Protein AF-A0A392RAM3-F1 (afdb_monomer_lite)

InterPro domains:
  IPR027417 P-loop containing nucleoside triphosphate hydrolase [G3DSA:3.40.50.300] (1-84)
  IPR050173 ATP-binding cassette transporter C-like [PTHR24223] (11-84)

Organism: NCBI:txid97028

Structure (mmCIF, N/CA/C/O backbone):
data_AF-A0A392RAM3-F1
#
_entry.id   AF-A0A392RAM3-F1
#
loop_
_atom_site.group_PDB
_atom_site.id
_atom_site.type_symbol
_atom_site.label_atom_id
_atom_site.label_alt_id
_atom_site.label_comp_id
_atom_site.label_asym_id
_atom_site.label_entity_id
_atom_site.label_seq_id
_atom_site.pdbx_PDB_ins_code
_atom_site.Cartn_x
_atom_site.Cartn_y
_atom_site.Cartn_z
_atom_site.occupancy
_atom_site.B_iso_or_equiv
_atom_site.auth_seq_id
_atom_site.auth_comp_id
_atom_site.auth_asym_id
_atom_site.auth_atom_id
_atom_site.pdbx_PDB_model_num
ATOM 1 N N . MET A 1 1 ? 3.993 -11.661 -16.926 1.00 64.25 1 MET A N 1
ATOM 2 C CA . MET A 1 1 ? 4.602 -11.072 -18.138 1.00 64.25 1 MET A CA 1
ATOM 3 C C . MET A 1 1 ? 5.665 -12.039 -18.628 1.00 64.25 1 MET A C 1
ATOM 5 O O . MET A 1 1 ? 6.520 -12.402 -17.832 1.00 64.25 1 MET A O 1
ATOM 9 N N . ARG A 1 2 ? 5.577 -12.520 -19.869 1.00 85.94 2 ARG A N 1
ATOM 10 C CA . ARG A 1 2 ? 6.587 -13.402 -20.470 1.00 85.94 2 ARG A CA 1
ATOM 11 C C . ARG A 1 2 ? 7.121 -12.711 -21.715 1.00 85.94 2 ARG A C 1
ATOM 13 O O . ARG A 1 2 ? 6.328 -12.267 -22.537 1.00 85.94 2 ARG A O 1
ATOM 20 N N . LEU A 1 3 ? 8.440 -12.596 -21.811 1.00 92.12 3 LEU A N 1
ATOM 21 C CA . LEU A 1 3 ? 9.102 -12.123 -23.018 1.00 92.12 3 LEU A CA 1
ATOM 22 C C . LEU A 1 3 ? 9.327 -13.330 -23.927 1.00 92.12 3 LEU A C 1
ATOM 24 O O . LEU A 1 3 ? 9.958 -14.295 -23.502 1.00 92.12 3 LEU A O 1
ATOM 28 N N . ASP A 1 4 ? 8.765 -13.292 -25.130 1.00 94.25 4 ASP A N 1
ATOM 29 C CA . ASP A 1 4 ? 8.896 -14.384 -26.101 1.00 94.25 4 ASP A CA 1
ATOM 30 C C . ASP A 1 4 ? 10.160 -14.209 -26.962 1.00 94.25 4 ASP A C 1
ATOM 32 O O . ASP A 1 4 ? 10.953 -15.133 -27.106 1.00 94.25 4 ASP A O 1
ATOM 36 N N . HIS A 1 5 ? 10.431 -12.976 -27.413 1.00 95.12 5 HIS A N 1
ATOM 37 C CA . HIS A 1 5 ? 11.664 -12.577 -28.100 1.00 95.12 5 HIS A CA 1
ATOM 38 C C . HIS A 1 5 ? 12.033 -11.115 -27.763 1.00 95.12 5 HIS A C 1
ATOM 40 O O . HIS A 1 5 ? 11.149 -10.304 -27.489 1.00 95.12 5 HIS A O 1
ATOM 46 N N . GLY A 1 6 ? 13.325 -10.757 -27.812 1.00 95.31 6 GLY A N 1
ATOM 47 C CA . GLY A 1 6 ? 13.818 -9.380 -27.618 1.00 95.31 6 GLY A CA 1
ATOM 48 C C . GLY A 1 6 ? 14.407 -9.102 -26.229 1.00 95.31 6 GLY A C 1
ATOM 49 O O . GLY A 1 6 ? 14.926 -10.006 -25.578 1.00 95.31 6 GLY A O 1
ATOM 50 N N . SER A 1 7 ? 14.351 -7.846 -25.776 1.00 94.12 7 SER A N 1
ATOM 51 C CA . SER A 1 7 ? 14.938 -7.394 -24.502 1.00 94.12 7 SER A CA 1
ATOM 52 C C . SER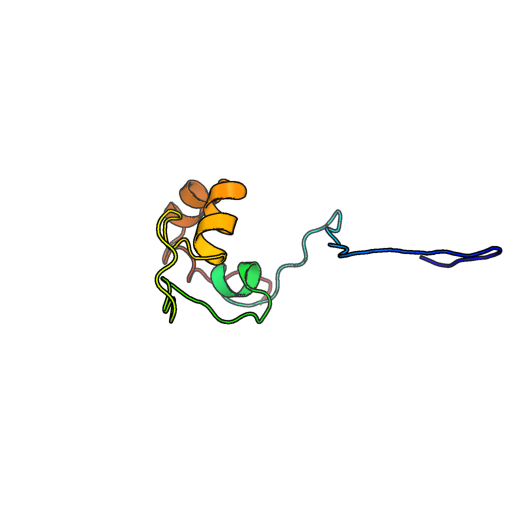 A 1 7 ? 14.063 -6.347 -23.806 1.00 94.12 7 SER A C 1
ATOM 54 O O . SER A 1 7 ? 13.538 -5.452 -24.467 1.00 94.12 7 SER A O 1
ATOM 56 N N . ILE A 1 8 ? 13.949 -6.427 -22.475 1.00 92.94 8 ILE A N 1
ATOM 57 C CA . ILE A 1 8 ? 13.260 -5.441 -21.623 1.00 92.94 8 ILE A CA 1
ATOM 58 C C . ILE A 1 8 ? 14.298 -4.776 -20.717 1.00 92.94 8 ILE A C 1
ATOM 60 O O . ILE A 1 8 ? 15.086 -5.468 -20.075 1.00 92.94 8 ILE A O 1
ATOM 64 N N . TYR A 1 9 ? 14.258 -3.447 -20.627 1.00 92.62 9 TYR A N 1
ATOM 65 C CA . TYR A 1 9 ? 15.117 -2.660 -19.743 1.00 92.62 9 TYR A CA 1
ATOM 66 C C . TYR A 1 9 ? 14.282 -1.679 -18.922 1.00 92.62 9 TYR A C 1
ATOM 68 O O . TYR A 1 9 ? 13.305 -1.121 -19.419 1.00 92.62 9 TYR A O 1
ATOM 76 N N . SER A 1 10 ? 14.697 -1.431 -17.682 1.00 93.19 10 SER A N 1
ATOM 77 C CA . SER A 1 10 ? 14.131 -0.388 -16.826 1.00 93.19 10 SER A CA 1
ATOM 78 C C . SER A 1 10 ? 15.239 0.400 -16.143 1.00 93.19 10 SER A C 1
ATOM 80 O O . SER A 1 10 ? 16.198 -0.192 -15.651 1.00 93.19 10 SER A O 1
ATOM 82 N N . ASN A 1 11 ? 15.075 1.719 -16.059 1.00 93.19 11 ASN A N 1
ATOM 83 C CA . ASN A 1 11 ? 15.936 2.599 -15.277 1.00 93.19 11 ASN A CA 1
ATOM 84 C C . ASN A 1 11 ? 15.084 3.335 -14.232 1.00 93.19 11 ASN A C 1
ATOM 86 O O . ASN A 1 11 ? 14.053 3.907 -14.582 1.00 93.19 11 ASN A O 1
ATOM 90 N N . GLY A 1 12 ? 15.507 3.324 -12.968 1.00 94.19 12 GLY A N 1
ATOM 91 C CA . GLY A 1 12 ? 14.763 3.913 -11.851 1.00 94.19 12 GLY A CA 1
ATOM 92 C C . GLY A 1 12 ? 13.782 2.955 -11.160 1.00 94.19 12 GLY A C 1
ATOM 93 O O . GLY A 1 12 ? 13.909 1.734 -11.248 1.00 94.19 12 GLY A O 1
ATOM 94 N N . SER A 1 13 ? 12.827 3.530 -10.425 1.00 92.44 13 SER A N 1
ATOM 95 C CA . SER A 1 13 ? 11.871 2.796 -9.585 1.00 92.44 13 SER A CA 1
ATOM 96 C C . SER A 1 13 ? 10.586 2.460 -10.336 1.00 92.44 13 SER A C 1
ATOM 98 O O . SER A 1 13 ? 10.037 3.303 -11.042 1.00 92.44 13 SER A O 1
ATOM 100 N N . ILE A 1 14 ? 10.061 1.256 -10.110 1.00 91.06 14 ILE A N 1
ATOM 101 C CA . ILE A 1 14 ? 8.771 0.803 -10.640 1.00 91.06 14 ILE A CA 1
ATOM 102 C C . ILE A 1 14 ? 7.828 0.533 -9.466 1.00 91.06 14 ILE A C 1
ATOM 104 O O . ILE A 1 14 ? 8.221 -0.094 -8.483 1.00 91.06 14 ILE A O 1
ATOM 108 N N . ALA A 1 15 ? 6.579 0.984 -9.587 1.00 91.06 15 ALA A N 1
ATOM 109 C CA . ALA A 1 15 ? 5.483 0.606 -8.702 1.00 91.06 15 ALA A CA 1
ATOM 110 C C . ALA A 1 15 ? 4.454 -0.206 -9.495 1.00 91.06 15 ALA A C 1
ATOM 112 O O . ALA A 1 15 ? 4.127 0.140 -10.630 1.00 91.06 15 ALA A O 1
ATOM 113 N N . TYR A 1 16 ? 3.954 -1.286 -8.898 1.00 91.56 16 TYR A N 1
ATOM 114 C CA . TYR A 1 16 ? 2.916 -2.125 -9.488 1.00 91.56 16 TYR A CA 1
ATOM 115 C C . TYR A 1 16 ? 1.592 -1.894 -8.762 1.00 91.56 16 TYR A C 1
ATOM 117 O O . TYR A 1 16 ? 1.536 -2.018 -7.540 1.00 91.56 16 TYR A O 1
ATOM 125 N N . VAL A 1 17 ? 0.540 -1.569 -9.517 1.00 92.94 17 VAL A N 1
ATOM 126 C CA . VAL A 1 17 ? -0.819 -1.365 -8.999 1.00 92.94 17 VAL A CA 1
ATOM 127 C C . VAL A 1 17 ? -1.768 -2.257 -9.810 1.00 92.94 17 VAL A C 1
ATOM 129 O O . VAL A 1 17 ? -2.052 -1.936 -10.966 1.00 92.94 17 VAL A O 1
ATOM 132 N N . PRO A 1 18 ? -2.188 -3.419 -9.277 1.00 94.62 18 PRO A N 1
ATOM 133 C CA . PRO A 1 18 ? -3.062 -4.346 -9.992 1.00 94.62 18 PRO A CA 1
ATOM 134 C C . PRO A 1 18 ? -4.479 -3.780 -10.164 1.00 94.62 18 PRO A C 1
ATOM 136 O O . PRO A 1 18 ? -4.915 -2.923 -9.401 1.00 94.62 18 PRO A O 1
ATOM 139 N N . GLN A 1 19 ? -5.226 -4.317 -11.137 1.00 96.25 19 GLN A N 1
ATOM 140 C CA . GLN A 1 19 ? -6.645 -3.984 -11.327 1.00 96.25 19 GLN A CA 1
ATOM 141 C C . GLN A 1 19 ? -7.494 -4.360 -10.106 1.00 96.25 19 GLN A C 1
ATOM 143 O O . GLN A 1 19 ? -8.414 -3.633 -9.743 1.00 96.25 19 GLN A O 1
ATOM 148 N N . VAL A 1 20 ? -7.195 -5.508 -9.492 1.00 95.25 20 VAL A N 1
ATOM 149 C CA . VAL A 1 20 ? -7.828 -5.950 -8.249 1.00 95.25 20 VAL A CA 1
ATOM 150 C C . VAL A 1 20 ? -6.858 -5.645 -7.110 1.00 95.25 20 VAL A C 1
ATOM 152 O O . VAL A 1 20 ? -5.755 -6.200 -7.123 1.00 95.25 20 VAL A O 1
ATOM 155 N N . PRO A 1 21 ? -7.217 -4.767 -6.154 1.00 92.00 21 PRO A N 1
ATOM 156 C CA . PRO A 1 21 ? -6.340 -4.457 -5.037 1.00 92.00 21 PRO A CA 1
ATOM 157 C C . PRO A 1 21 ? -6.133 -5.703 -4.181 1.00 92.00 21 PRO A C 1
ATOM 159 O O . PRO A 1 21 ? -7.063 -6.472 -3.938 1.00 92.00 21 PRO A O 1
ATOM 162 N N . TRP A 1 22 ? -4.908 -5.886 -3.701 1.00 91.38 22 TRP A N 1
ATOM 163 C CA . TRP A 1 22 ? -4.603 -6.945 -2.754 1.00 91.38 22 TRP A CA 1
ATOM 164 C C . TRP A 1 22 ? -4.617 -6.376 -1.337 1.00 91.38 22 TRP A C 1
ATOM 166 O O . TRP A 1 22 ? -3.725 -5.613 -0.970 1.00 91.38 22 TRP A O 1
ATOM 176 N N . ILE A 1 23 ? -5.645 -6.734 -0.566 1.00 93.38 23 ILE A N 1
ATOM 177 C CA . ILE A 1 23 ? -5.771 -6.390 0.854 1.00 93.38 23 ILE A CA 1
ATOM 178 C C . ILE A 1 23 ? -5.392 -7.620 1.680 1.00 93.38 23 ILE A C 1
ATOM 180 O O . ILE A 1 23 ? -5.925 -8.708 1.464 1.00 93.38 23 ILE A O 1
ATOM 184 N N . ILE A 1 24 ? -4.460 -7.446 2.611 1.00 92.50 24 ILE A N 1
ATOM 185 C CA . ILE A 1 24 ? -3.985 -8.476 3.536 1.00 92.50 24 ILE A CA 1
ATOM 186 C C . ILE A 1 24 ? -4.735 -8.322 4.864 1.00 92.50 24 ILE A C 1
ATOM 188 O O . ILE A 1 24 ? -5.028 -7.203 5.288 1.00 92.50 24 ILE A O 1
ATOM 192 N N . SER A 1 25 ? -5.021 -9.437 5.537 1.00 95.25 25 SER A N 1
ATOM 193 C CA . SER A 1 25 ? -5.632 -9.444 6.868 1.00 95.25 25 SER A CA 1
ATOM 194 C C . SER A 1 25 ? -4.756 -8.683 7.875 1.00 95.25 25 SER A C 1
ATOM 196 O O . SER A 1 25 ? -3.619 -9.073 8.145 1.00 95.25 25 SER A O 1
ATOM 198 N N . GLY A 1 26 ? -5.268 -7.578 8.416 1.00 94.88 26 GLY A N 1
ATOM 199 C CA . GLY A 1 26 ? -4.507 -6.654 9.262 1.00 94.88 26 GLY A CA 1
ATOM 200 C C . GLY A 1 26 ? -5.212 -5.311 9.423 1.00 94.88 26 GLY A C 1
ATOM 201 O O . GLY A 1 26 ? -6.390 -5.183 9.100 1.00 94.88 26 GLY A O 1
ATOM 202 N N . THR A 1 27 ? -4.517 -4.289 9.922 1.00 96.56 27 THR A N 1
ATOM 203 C CA . THR A 1 27 ? -5.097 -2.937 9.988 1.00 96.56 27 THR A CA 1
ATOM 204 C C . THR A 1 27 ? -5.030 -2.221 8.635 1.00 96.56 27 THR A C 1
ATOM 206 O O . THR A 1 27 ? -4.232 -2.576 7.760 1.00 96.56 27 THR A O 1
ATOM 209 N N . VAL A 1 28 ? -5.839 -1.174 8.447 1.00 96.38 28 VAL A N 1
ATOM 210 C CA . VAL A 1 28 ? -5.715 -0.266 7.290 1.00 96.38 28 VAL A CA 1
ATOM 211 C C . VAL A 1 28 ? -4.306 0.324 7.219 1.00 96.38 28 VAL A C 1
ATOM 213 O O . VAL A 1 28 ? -3.704 0.353 6.146 1.00 96.38 28 VAL A O 1
ATOM 216 N N . ARG A 1 29 ? -3.730 0.720 8.360 1.00 95.31 29 ARG A N 1
ATOM 217 C CA . ARG A 1 29 ? -2.352 1.212 8.451 1.00 95.31 29 ARG A CA 1
ATOM 218 C C . ARG A 1 29 ? -1.345 0.177 7.951 1.00 95.31 29 ARG A C 1
ATOM 220 O O . ARG A 1 29 ? -0.456 0.538 7.181 1.00 95.31 29 ARG A O 1
ATOM 227 N N . ASP A 1 30 ? -1.491 -1.090 8.336 1.00 94.69 30 ASP A N 1
ATOM 228 C CA . ASP A 1 30 ? -0.608 -2.167 7.866 1.00 94.69 30 ASP A CA 1
ATOM 229 C C . ASP A 1 30 ? -0.692 -2.333 6.346 1.00 94.69 30 ASP A C 1
ATOM 231 O O . ASP A 1 30 ? 0.335 -2.461 5.676 1.00 94.69 30 ASP A O 1
ATOM 235 N N . ASN A 1 31 ? -1.907 -2.250 5.795 1.00 95.00 31 ASN A N 1
ATOM 236 C CA . ASN A 1 31 ? -2.159 -2.315 4.357 1.00 95.00 31 ASN A CA 1
ATOM 237 C C . ASN A 1 31 ? -1.646 -1.083 3.597 1.00 95.00 31 ASN A C 1
ATOM 239 O O . ASN A 1 31 ? -1.303 -1.198 2.432 1.00 95.00 31 ASN A O 1
ATOM 243 N N . ILE A 1 32 ? -1.534 0.092 4.217 1.00 94.06 32 ILE A N 1
ATOM 244 C CA . ILE A 1 32 ? -0.896 1.261 3.583 1.00 94.06 32 ILE A CA 1
ATOM 245 C C . ILE A 1 32 ? 0.635 1.153 3.660 1.00 94.06 32 ILE A C 1
ATOM 247 O O . ILE A 1 32 ? 1.348 1.536 2.730 1.00 94.06 32 ILE A O 1
ATOM 251 N N . LEU A 1 33 ? 1.165 0.640 4.771 1.00 92.88 33 LEU A N 1
ATOM 252 C CA . LEU A 1 33 ? 2.605 0.546 5.006 1.00 92.88 33 LEU A CA 1
ATOM 253 C C . LEU A 1 33 ? 3.265 -0.622 4.269 1.00 92.88 33 LEU A C 1
ATOM 255 O O . LEU A 1 33 ? 4.450 -0.516 3.942 1.00 92.88 33 LEU A O 1
ATOM 259 N N . PHE A 1 34 ? 2.539 -1.721 4.034 1.00 90.31 34 PHE A N 1
ATOM 260 C CA . PHE A 1 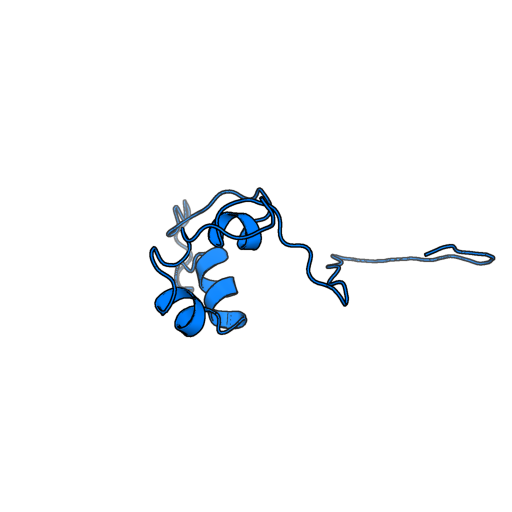34 ? 3.048 -2.959 3.434 1.00 90.31 34 PHE A CA 1
ATOM 261 C C . PHE A 1 34 ? 4.407 -3.381 4.033 1.00 90.31 34 PHE A C 1
ATOM 263 O O . PHE A 1 34 ? 5.410 -3.529 3.334 1.00 90.31 34 PHE A O 1
ATOM 270 N N . GLY A 1 35 ? 4.462 -3.509 5.364 1.00 86.62 35 GLY A N 1
ATOM 271 C CA . GLY A 1 35 ? 5.662 -3.934 6.101 1.00 86.62 35 GLY A CA 1
ATOM 272 C C . GLY A 1 35 ? 6.713 -2.844 6.350 1.00 86.62 35 GLY A C 1
ATOM 273 O O . GLY A 1 35 ? 7.740 -3.117 6.972 1.00 86.62 35 GLY A O 1
ATOM 274 N N . LYS A 1 36 ? 6.489 -1.601 5.908 1.00 87.31 36 LYS A N 1
ATOM 275 C CA . LYS A 1 36 ? 7.335 -0.458 6.290 1.00 87.31 36 LYS A CA 1
ATOM 276 C C . LYS A 1 36 ? 7.010 0.005 7.709 1.00 87.31 36 LYS A C 1
ATOM 278 O O . LYS A 1 36 ? 5.862 -0.020 8.135 1.00 87.31 36 LYS A O 1
ATOM 283 N N . SER A 1 37 ? 8.013 0.508 8.421 1.00 87.19 37 SER A N 1
ATOM 284 C CA . SER A 1 37 ? 7.806 1.089 9.747 1.00 87.19 37 SER A CA 1
ATOM 285 C C . SER A 1 37 ? 6.902 2.322 9.691 1.00 87.19 37 SER A C 1
ATOM 287 O O . SER A 1 37 ? 7.076 3.205 8.843 1.00 87.19 37 SER A O 1
ATOM 289 N N . TYR A 1 38 ? 5.964 2.404 10.635 1.00 87.12 38 TYR A N 1
ATOM 290 C CA . TYR A 1 38 ? 5.180 3.608 10.868 1.00 87.12 38 TYR A CA 1
ATOM 291 C C . TYR A 1 38 ? 6.058 4.684 11.518 1.00 87.12 38 TYR A C 1
ATOM 293 O O . TYR A 1 38 ? 6.692 4.446 12.545 1.00 87.12 38 TYR A O 1
ATOM 301 N N . HIS A 1 39 ? 6.081 5.878 10.930 1.00 81.31 39 HIS A N 1
ATOM 302 C CA . HIS A 1 39 ? 6.796 7.031 11.473 1.00 81.31 39 HIS A CA 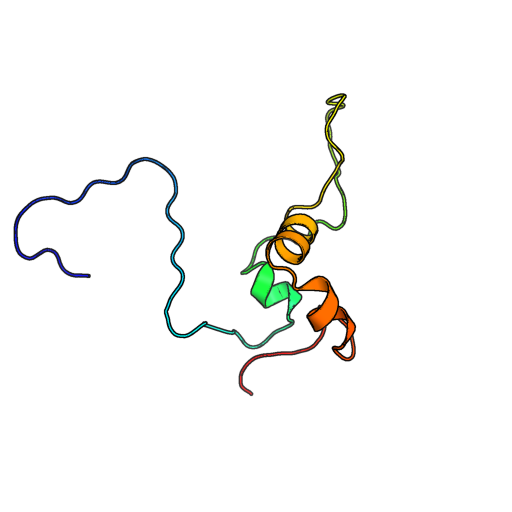1
ATOM 303 C C . HIS A 1 39 ? 5.802 8.190 11.629 1.00 81.31 39 HIS A C 1
ATOM 305 O O . HIS A 1 39 ? 5.541 8.851 10.627 1.00 81.31 39 HIS A O 1
ATOM 311 N N . PRO A 1 40 ? 5.216 8.422 12.818 1.00 69.12 40 PRO A N 1
ATOM 312 C CA . PRO A 1 40 ? 4.152 9.417 13.010 1.00 69.12 40 PRO A CA 1
ATOM 313 C C . PRO A 1 40 ? 4.602 10.851 12.684 1.00 69.12 40 PRO A C 1
ATOM 315 O O . PRO A 1 40 ? 3.955 11.525 11.893 1.00 69.12 40 PRO A O 1
ATOM 318 N N . GLU A 1 41 ? 5.780 11.274 13.143 1.00 62.41 41 GLU A N 1
ATOM 319 C CA . GLU A 1 41 ? 6.448 12.503 12.700 1.00 62.41 41 GLU A CA 1
ATOM 320 C C . GLU A 1 41 ? 7.961 12.442 12.966 1.00 62.41 41 GLU A C 1
ATOM 322 O O . GLU A 1 41 ? 8.458 11.586 13.699 1.00 62.41 41 GLU A O 1
ATOM 327 N N . ARG A 1 42 ? 8.720 13.289 12.259 1.00 53.16 42 ARG A N 1
ATOM 328 C CA . ARG A 1 42 ? 10.137 13.061 11.953 1.00 53.16 42 ARG A CA 1
ATOM 329 C C . ARG A 1 42 ? 11.078 13.236 13.147 1.00 53.16 42 ARG A C 1
ATOM 331 O O . ARG A 1 42 ? 11.337 14.354 13.581 1.00 53.16 42 ARG A O 1
ATOM 338 N N . THR A 1 43 ? 11.815 12.181 13.483 1.00 44.66 43 THR A N 1
ATOM 339 C CA . THR A 1 43 ? 13.222 12.334 13.873 1.00 44.66 43 THR A CA 1
ATOM 340 C C . THR A 1 43 ? 14.034 12.722 12.634 1.00 44.66 43 THR A C 1
ATOM 342 O O . THR A 1 43 ? 14.758 11.929 12.036 1.00 44.66 43 THR A O 1
ATOM 345 N N . CYS A 1 44 ? 13.904 13.975 12.198 1.00 47.06 44 CYS A N 1
ATOM 346 C CA . CYS A 1 44 ? 14.925 14.581 11.358 1.00 47.06 44 CYS A CA 1
ATOM 347 C C . CYS A 1 44 ? 16.149 14.808 12.240 1.00 47.06 44 CYS A C 1
ATOM 349 O O . CYS A 1 44 ? 16.229 15.809 12.940 1.00 47.06 44 CYS A O 1
ATOM 351 N N . ALA A 1 45 ? 17.122 13.902 12.182 1.00 49.84 45 ALA A N 1
ATOM 352 C CA . ALA A 1 45 ? 18.428 14.117 12.801 1.00 49.84 45 ALA A CA 1
ATOM 353 C C . ALA A 1 45 ? 19.244 15.242 12.125 1.00 49.84 45 ALA A C 1
ATOM 355 O O . ALA A 1 45 ? 20.400 15.439 12.479 1.00 49.84 45 ALA A O 1
ATOM 356 N N . LEU A 1 46 ? 18.679 15.986 11.162 1.00 47.25 46 LEU A N 1
ATOM 357 C CA . LEU A 1 46 ? 19.333 17.140 10.553 1.00 47.25 46 LEU A CA 1
ATOM 358 C C . LEU A 1 46 ? 18.360 18.313 10.358 1.00 47.25 46 LEU A C 1
ATOM 360 O O . LEU A 1 46 ? 17.263 18.119 9.820 1.00 47.25 46 LEU A O 1
ATOM 364 N N . PRO A 1 47 ? 18.767 19.542 10.728 1.00 52.59 47 PRO A N 1
ATOM 365 C CA . PRO A 1 47 ? 17.990 20.743 10.495 1.00 52.59 47 PRO A CA 1
ATOM 366 C C . PRO A 1 47 ? 18.153 21.132 9.028 1.00 52.59 47 PRO A C 1
ATOM 368 O O . PRO A 1 47 ? 19.107 21.812 8.657 1.00 52.59 47 PRO A O 1
ATOM 371 N N . ARG A 1 48 ? 17.232 20.714 8.160 1.00 50.62 48 ARG A N 1
ATOM 372 C CA . ARG A 1 48 ? 17.113 21.352 6.847 1.00 50.62 48 ARG A CA 1
ATOM 373 C C . ARG A 1 48 ? 15.896 22.254 6.856 1.00 50.62 48 ARG A C 1
ATOM 375 O O . ARG A 1 48 ? 14.784 21.851 6.535 1.00 50.62 48 ARG A O 1
ATOM 382 N N . TYR A 1 49 ? 16.169 23.470 7.329 1.00 49.62 49 TYR A N 1
ATOM 383 C CA . TYR A 1 49 ? 15.535 24.725 6.939 1.00 49.62 49 TYR A CA 1
ATOM 384 C C . TYR A 1 49 ? 14.706 24.512 5.653 1.00 49.62 49 TYR A C 1
ATOM 386 O O . TYR A 1 49 ? 15.276 24.130 4.632 1.00 49.62 49 TYR A O 1
ATOM 394 N N . TYR A 1 50 ? 13.388 24.720 5.722 1.00 44.19 50 TYR A N 1
ATOM 395 C CA . TYR A 1 50 ? 12.454 24.813 4.585 1.00 44.19 50 TYR A CA 1
ATOM 396 C C . TYR A 1 50 ? 11.625 23.623 4.064 1.00 44.19 50 TYR A C 1
ATOM 398 O O . TYR A 1 50 ? 11.011 23.786 3.015 1.00 44.19 50 TYR A O 1
ATOM 406 N N . LEU A 1 51 ? 11.446 22.496 4.760 1.00 45.41 51 LEU A N 1
ATOM 407 C CA . LEU A 1 51 ? 10.328 21.591 4.414 1.00 45.41 51 LEU A CA 1
ATOM 408 C C . LEU A 1 51 ? 9.667 21.024 5.676 1.00 45.41 51 LEU A C 1
ATOM 410 O O . LEU A 1 51 ? 10.383 20.467 6.511 1.00 45.41 51 LEU A O 1
ATOM 414 N N . PRO A 1 52 ? 8.331 21.147 5.845 1.00 46.97 52 PRO A N 1
ATOM 415 C CA . PRO A 1 52 ? 7.650 20.586 7.000 1.00 46.97 52 PRO A CA 1
ATOM 416 C C . PRO A 1 52 ? 7.959 19.098 7.101 1.00 46.97 52 PRO A C 1
ATOM 418 O O . PRO A 1 52 ? 8.117 18.386 6.104 1.00 46.97 52 PRO A O 1
ATOM 421 N N . ALA A 1 53 ? 8.097 18.653 8.341 1.00 52.94 53 ALA A N 1
ATOM 422 C CA . ALA A 1 53 ? 8.444 17.300 8.691 1.00 52.94 53 ALA A CA 1
ATOM 423 C C . ALA A 1 53 ? 7.268 16.340 8.424 1.00 52.94 53 ALA A C 1
ATOM 425 O O . ALA A 1 53 ? 6.734 15.741 9.345 1.00 52.94 53 ALA A O 1
ATOM 426 N N . VAL A 1 54 ? 6.841 16.190 7.169 1.00 56.38 54 VAL A N 1
ATOM 427 C CA . VAL A 1 54 ? 5.715 15.322 6.826 1.00 56.38 54 VAL A CA 1
ATOM 428 C C . VAL A 1 54 ? 6.141 13.857 6.848 1.00 56.38 54 VAL A C 1
ATOM 430 O O . VAL A 1 54 ? 7.200 13.499 6.317 1.00 56.38 54 VAL A O 1
ATOM 433 N N . SER A 1 55 ? 5.360 13.031 7.538 1.00 79.00 55 SER A N 1
ATOM 434 C CA . SER A 1 55 ? 5.482 11.579 7.498 1.00 79.00 55 SER A CA 1
ATOM 435 C C . SER A 1 55 ? 5.080 11.072 6.118 1.00 79.00 55 SER A C 1
ATOM 437 O O . SER A 1 55 ? 4.020 11.443 5.623 1.00 79.00 55 SER A O 1
ATOM 439 N N . ARG A 1 56 ? 5.864 10.155 5.528 1.00 84.38 56 ARG A N 1
ATOM 440 C CA . ARG A 1 56 ? 5.482 9.483 4.267 1.00 84.38 56 ARG A CA 1
ATOM 441 C C . ARG A 1 56 ? 4.099 8.840 4.352 1.00 84.38 56 ARG A C 1
ATOM 443 O O . ARG A 1 56 ? 3.410 8.756 3.343 1.00 84.38 56 ARG A O 1
ATOM 450 N N . TYR A 1 57 ? 3.713 8.377 5.540 1.00 90.94 57 TYR A N 1
ATOM 451 C CA . TYR A 1 57 ? 2.388 7.826 5.771 1.00 90.94 57 TYR A CA 1
ATOM 452 C C . TYR A 1 57 ? 1.311 8.906 5.630 1.00 90.94 57 TYR A C 1
ATOM 454 O O . TYR A 1 57 ? 0.411 8.761 4.812 1.00 90.94 57 TYR A O 1
ATOM 462 N N . ALA A 1 58 ? 1.454 10.018 6.358 1.00 90.06 58 ALA A N 1
ATOM 463 C CA . ALA A 1 58 ? 0.517 11.138 6.294 1.00 90.06 58 ALA A CA 1
ATOM 464 C C . ALA A 1 58 ? 0.430 11.746 4.881 1.00 90.06 58 ALA A C 1
ATOM 466 O O . ALA A 1 58 ? -0.666 12.028 4.402 1.00 90.06 58 ALA A O 1
ATOM 467 N N . ASP A 1 59 ? 1.567 11.878 4.189 1.00 89.12 59 ASP A N 1
ATOM 468 C CA . ASP A 1 59 ? 1.613 12.295 2.783 1.00 89.12 59 ASP A CA 1
ATOM 469 C C . ASP A 1 59 ? 0.834 11.334 1.883 1.00 89.12 59 ASP A C 1
ATOM 471 O O . ASP A 1 59 ? 0.090 11.783 1.018 1.00 89.12 59 ASP A O 1
ATOM 475 N N . THR A 1 60 ? 0.976 10.022 2.095 1.00 91.25 60 THR A N 1
ATOM 476 C CA . THR A 1 60 ? 0.267 9.003 1.307 1.00 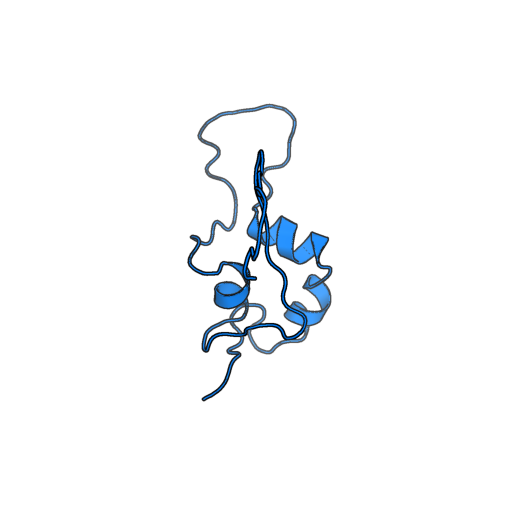91.25 60 THR A CA 1
ATOM 477 C C . THR A 1 60 ? -1.238 9.076 1.547 1.00 91.25 60 THR A C 1
ATOM 479 O O . THR A 1 60 ? -1.997 9.145 0.586 1.00 91.25 60 THR A O 1
ATOM 482 N N . VAL A 1 61 ? -1.677 9.139 2.809 1.00 93.88 61 VAL A N 1
ATOM 483 C CA . VAL A 1 61 ? -3.103 9.271 3.162 1.00 93.88 61 VAL A CA 1
ATOM 484 C C . VAL A 1 61 ? -3.705 10.513 2.506 1.00 93.88 61 VAL A C 1
ATOM 486 O O . VAL A 1 61 ? -4.753 10.426 1.872 1.00 93.88 61 VAL A O 1
ATOM 489 N N . LYS A 1 62 ? -3.007 11.650 2.590 1.00 92.12 62 LYS A N 1
ATOM 490 C CA . LYS A 1 62 ? -3.457 12.914 2.002 1.00 92.12 62 LYS A CA 1
ATOM 491 C C . LYS A 1 62 ? -3.455 12.891 0.472 1.00 92.12 62 LYS A C 1
ATOM 493 O O . LYS A 1 62 ? -4.415 13.341 -0.141 1.00 92.12 62 LYS A O 1
ATOM 498 N N . ALA A 1 63 ? -2.391 12.391 -0.156 1.00 92.94 63 ALA A N 1
ATOM 499 C CA . ALA A 1 63 ? -2.275 12.330 -1.614 1.00 92.94 63 ALA A CA 1
ATOM 500 C C . ALA A 1 63 ? -3.314 11.391 -2.242 1.00 92.94 63 ALA A C 1
ATOM 502 O O . ALA A 1 63 ? -3.756 11.630 -3.362 1.00 92.94 63 ALA A O 1
ATOM 503 N N . CYS A 1 64 ? -3.714 10.349 -1.511 1.00 94.12 64 CYS A N 1
ATOM 504 C CA . CYS A 1 64 ? -4.757 9.415 -1.917 1.00 94.12 64 CYS A CA 1
ATOM 505 C C . CYS A 1 64 ? -6.167 9.831 -1.463 1.00 94.12 64 CYS A C 1
ATOM 507 O O . CYS A 1 64 ? -7.100 9.075 -1.714 1.00 94.12 64 CYS A O 1
ATOM 509 N N . ALA A 1 65 ? -6.324 10.998 -0.821 1.00 96.31 65 ALA A N 1
ATOM 510 C CA . ALA A 1 65 ? -7.594 11.498 -0.280 1.00 96.31 65 ALA A CA 1
ATOM 511 C C . ALA A 1 65 ? -8.323 10.491 0.637 1.00 96.31 65 ALA A C 1
ATOM 513 O O . ALA A 1 65 ? -9.548 10.434 0.667 1.00 96.31 65 ALA A O 1
ATOM 514 N N . LEU A 1 66 ? -7.559 9.682 1.378 1.00 95.75 66 LEU A N 1
ATOM 515 C CA . LEU A 1 66 ? -8.089 8.649 2.276 1.00 95.75 66 LEU A CA 1
ATOM 516 C C . LEU A 1 66 ? -8.471 9.200 3.654 1.00 95.75 66 LEU A C 1
ATOM 518 O O . LEU A 1 66 ? -8.981 8.464 4.493 1.00 95.75 66 LEU A O 1
ATOM 522 N N . ASP A 1 67 ? -8.190 10.471 3.927 1.00 93.56 67 ASP A N 1
ATOM 523 C CA . ASP A 1 67 ? -8.410 11.111 5.2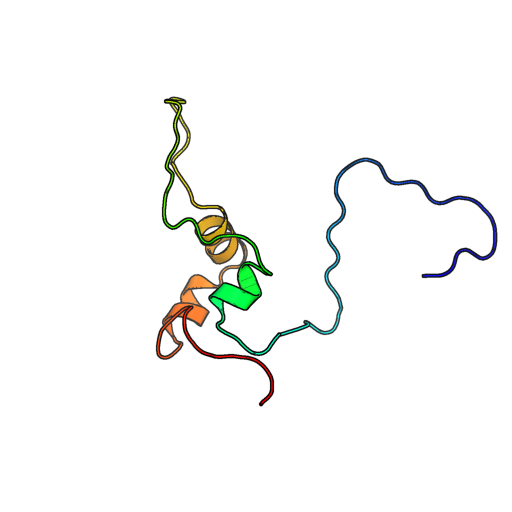20 1.00 93.56 67 ASP A CA 1
ATOM 524 C C . ASP A 1 67 ? -9.880 11.060 5.651 1.00 93.56 67 ASP A C 1
ATOM 526 O O . ASP A 1 67 ? -10.172 10.689 6.791 1.00 93.56 67 ASP A O 1
ATOM 530 N N . VAL A 1 68 ? -10.802 11.352 4.731 1.00 95.56 68 VAL A N 1
ATOM 531 C CA . VAL A 1 68 ? -12.242 11.299 5.007 1.00 95.56 68 VAL A CA 1
ATOM 532 C C . VAL A 1 68 ? -12.686 9.858 5.244 1.00 95.56 68 VAL A C 1
ATOM 534 O O . VAL A 1 68 ? -13.307 9.582 6.268 1.00 95.56 68 VAL A O 1
ATOM 537 N N . ASP A 1 69 ? -12.318 8.928 4.363 1.00 96.38 69 ASP A N 1
ATOM 538 C CA . ASP A 1 69 ? -12.729 7.524 4.470 1.00 96.38 69 ASP A CA 1
ATOM 539 C C . ASP A 1 69 ? -12.230 6.878 5.766 1.00 96.38 69 ASP A C 1
ATOM 541 O O . ASP A 1 69 ? -13.002 6.247 6.487 1.00 96.38 69 ASP A O 1
ATOM 545 N N . ILE A 1 70 ? -10.956 7.092 6.110 1.00 96.44 70 ILE A N 1
ATOM 546 C CA . ILE A 1 70 ? -10.359 6.599 7.356 1.00 96.44 70 ILE A CA 1
ATOM 547 C C . ILE A 1 70 ? -11.071 7.206 8.569 1.00 96.44 70 ILE A C 1
ATOM 549 O O . ILE A 1 70 ? -11.318 6.494 9.540 1.00 96.44 70 ILE A O 1
ATOM 553 N N . SER A 1 71 ? -11.443 8.492 8.527 1.00 95.62 71 SER A N 1
ATOM 554 C CA . SER A 1 71 ? -12.137 9.152 9.644 1.00 95.62 71 SER A CA 1
ATOM 555 C C . SER A 1 71 ? -13.517 8.557 9.946 1.00 95.62 71 SER A C 1
ATOM 557 O O . SER A 1 71 ? -13.985 8.633 11.082 1.00 95.62 71 SER A O 1
ATOM 559 N N . LEU A 1 72 ? -14.151 7.937 8.948 1.00 96.88 72 LEU A N 1
ATOM 560 C CA . LEU A 1 72 ? -15.451 7.283 9.082 1.00 96.88 72 LEU A CA 1
ATOM 561 C C . LEU A 1 72 ? -15.343 5.856 9.646 1.00 96.88 72 LEU A C 1
ATOM 563 O O . LEU A 1 72 ? -16.355 5.284 10.055 1.00 96.88 72 LEU A O 1
ATOM 567 N N . MET A 1 73 ? -14.145 5.266 9.688 1.00 95.94 73 MET A N 1
ATOM 568 C CA . MET A 1 73 ? -13.943 3.911 10.203 1.00 95.94 73 MET A CA 1
ATOM 569 C C . MET A 1 73 ? -13.902 3.887 11.733 1.00 95.94 73 MET A C 1
ATOM 571 O O . MET A 1 73 ? -13.252 4.710 12.382 1.00 95.94 73 MET A O 1
ATOM 575 N N . VAL A 1 74 ? -14.530 2.873 12.335 1.00 95.62 74 VAL A N 1
ATOM 576 C CA . VAL A 1 74 ? -14.406 2.627 13.778 1.00 95.62 74 VAL A CA 1
ATOM 577 C C . VAL A 1 74 ? -12.960 2.236 14.089 1.00 95.62 74 VAL A C 1
ATOM 579 O O . VAL A 1 74 ? -12.492 1.182 13.668 1.00 95.62 74 VAL A O 1
ATOM 582 N N . GLY A 1 75 ? -12.254 3.091 14.832 1.00 94.44 75 GLY A N 1
ATOM 583 C CA . GLY A 1 75 ? -10.828 2.916 15.128 1.00 94.44 75 GLY A CA 1
ATOM 584 C C . GLY A 1 75 ? -9.882 3.551 14.103 1.00 94.44 75 GLY A C 1
ATOM 585 O O . GLY A 1 75 ? -8.670 3.378 14.223 1.00 94.44 75 GLY A O 1
ATOM 586 N N . GLY A 1 76 ? -10.404 4.304 13.129 1.00 96.25 76 GLY A N 1
ATOM 587 C CA . GLY A 1 76 ? -9.597 5.017 12.144 1.00 96.25 76 GLY A CA 1
ATOM 588 C C . GLY A 1 76 ? -8.726 4.075 11.319 1.00 96.25 76 GLY A C 1
ATOM 589 O O . GLY A 1 76 ? -9.171 3.030 10.854 1.00 96.25 76 GLY A O 1
ATOM 590 N N . ASP A 1 77 ? -7.447 4.412 11.177 1.00 95.25 77 ASP A N 1
ATOM 591 C CA . ASP A 1 77 ? -6.495 3.599 10.417 1.00 95.25 77 ASP A CA 1
ATOM 592 C C . ASP A 1 77 ? -6.082 2.295 11.121 1.00 95.25 77 ASP A C 1
ATOM 594 O O . ASP A 1 77 ? -5.444 1.436 10.513 1.00 95.25 77 ASP A O 1
ATOM 598 N N . MET A 1 78 ? -6.472 2.115 12.383 1.00 96.62 78 MET A N 1
ATOM 599 C CA . MET A 1 78 ? -6.328 0.852 13.109 1.00 96.62 78 MET A CA 1
ATOM 600 C C . MET A 1 78 ? -7.503 -0.104 12.866 1.00 96.62 78 MET A C 1
ATOM 602 O O . MET A 1 78 ? -7.497 -1.214 13.401 1.00 96.62 78 MET A O 1
ATOM 606 N N . ALA A 1 79 ? -8.505 0.295 12.075 1.00 96.25 79 ALA A N 1
ATOM 607 C CA . ALA A 1 79 ? -9.597 -0.584 11.676 1.00 96.25 79 ALA A CA 1
ATOM 608 C C . ALA A 1 79 ? -9.057 -1.834 10.967 1.00 96.25 79 ALA A C 1
ATOM 610 O O . ALA A 1 79 ? -8.155 -1.751 10.130 1.00 96.25 79 ALA A O 1
ATOM 611 N N . TYR A 1 80 ? -9.605 -2.997 11.317 1.00 95.50 80 TYR A N 1
ATOM 612 C CA . TYR A 1 80 ? -9.188 -4.275 10.748 1.00 95.50 80 TYR A CA 1
ATOM 613 C C . TYR A 1 80 ? -9.871 -4.523 9.399 1.00 95.50 80 TYR A C 1
ATOM 615 O O . TYR A 1 80 ? -11.092 -4.406 9.290 1.00 95.50 80 TYR A O 1
ATOM 623 N N . VAL A 1 81 ? -9.088 -4.896 8.390 1.00 94.56 81 VAL A N 1
ATOM 624 C CA . VAL A 1 81 ? -9.517 -5.177 7.015 1.00 94.56 81 VAL A CA 1
ATOM 625 C C . VAL A 1 81 ? -8.871 -6.462 6.494 1.00 94.56 81 VAL A C 1
ATOM 627 O O . VAL A 1 81 ? -7.911 -6.969 7.072 1.00 94.56 81 VAL A O 1
ATOM 630 N N . GLY A 1 82 ? -9.404 -6.977 5.386 1.00 89.00 82 GLY A N 1
ATOM 631 C CA . GLY A 1 82 ? -8.997 -8.246 4.784 1.00 89.00 82 GLY A CA 1
ATOM 632 C C . GLY A 1 82 ? -9.953 -9.390 5.119 1.00 89.00 82 GLY A C 1
ATOM 633 O O . GLY A 1 82 ? -10.907 -9.233 5.885 1.00 89.00 82 GLY A O 1
ATOM 634 N N . GLU A 1 83 ? -9.721 -10.538 4.491 1.00 83.31 83 GLU A N 1
ATOM 635 C CA . GLU A 1 83 ? -10.520 -11.744 4.715 1.00 83.31 83 GLU A CA 1
ATOM 636 C C . GLU A 1 83 ? -10.222 -12.349 6.100 1.00 83.31 83 GLU A C 1
ATOM 638 O O . GLU A 1 83 ? -9.127 -12.172 6.648 1.00 83.31 83 GLU A O 1
ATOM 643 N N . LYS A 1 84 ? -11.220 -13.028 6.677 1.00 57.06 84 LYS A N 1
ATOM 644 C CA . LYS A 1 84 ? -11.053 -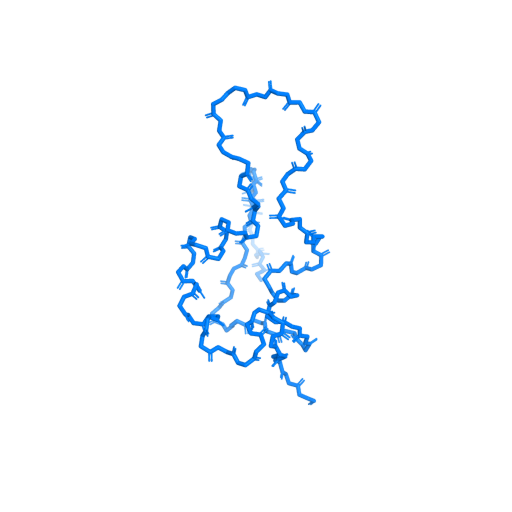13.877 7.864 1.00 57.06 84 LYS A CA 1
ATOM 645 C C . LYS A 1 84 ? -10.673 -15.290 7.453 1.00 57.06 84 LYS A C 1
ATOM 647 O O . LYS A 1 84 ? -11.252 -15.759 6.450 1.00 57.06 84 LYS A O 1
#

Foldseek 3Di:
DDDPDDDDDDDDDDDDDDPDDDDDWFFLLCRLQVPPDDDPFDPPVDDDDDDHGDTPSNVSCVVVVVQVVQVPADVRRRHTDDDD

pLDDT: mean 84.56, std 16.77, range [44.19, 96.88]

Sequence (84 aa):
MRLDHGSIYSNGSIAYVPQVPWIISGTVRDNILFGKSYHPERTCALPRYYLPAVSRYADTVKACALDVDISLMVGGDMAYVGEK

Radius of gyration: 17.51 Å; chains: 1; bounding box: 35×39×43 Å

Secondary structure (DSSP, 8-state):
---SSS-----S------SS----SEEHHHHHHTTPPP-SS---SS--TTS----HHHHHHHHTT-HHHHHHSTTGGG-EES--